Protein AF-A0A2G6HAQ6-F1 (afdb_monomer_lite)

Foldseek 3Di:
DAEEEEEACPPPNVVVCVVVVVVVYHYAYEYQDVVVQVVCVVVVHHYDYLLPDDCPRHPYYHYDDDFDQDPVGTRCVRVVVSVCSHCVHHVDPPPPPPPDPPVRVVPDPDPPPDDPDDDDD

Radius of gyration: 17.61 Å; chains: 1; bounding box: 29×41×44 Å

Secondary structure (DSSP, 8-state):
--EEEEE--STTHHHHHHHHHHTT-EEEEE-S-HHHHHHHHTTT-EEE-GGG---TT-SEEEE-----EETTEE--HHHHHHHHHHHHHH-----------HHHHTTS-------------

Structure (mmCIF, N/CA/C/O backbone):
data_AF-A0A2G6HAQ6-F1
#
_entry.id   AF-A0A2G6HAQ6-F1
#
loop_
_atom_site.group_PDB
_atom_site.id
_atom_site.type_symbol
_atom_site.label_atom_id
_atom_site.label_alt_id
_atom_site.label_comp_id
_atom_site.label_asym_id
_atom_site.label_entity_id
_atom_site.label_seq_id
_atom_site.pdbx_PDB_ins_code
_atom_site.Cartn_x
_atom_site.Cartn_y
_atom_site.Cartn_z
_atom_site.occupancy
_atom_site.B_iso_or_equiv
_atom_site.auth_seq_id
_atom_site.auth_comp_id
_atom_site.auth_asym_id
_atom_site.auth_atom_id
_atom_site.pdbx_PDB_model_num
ATOM 1 N N . MET A 1 1 ? -18.589 -1.700 10.356 1.00 79.00 1 MET A N 1
ATOM 2 C CA . MET A 1 1 ? -17.876 -0.894 9.347 1.00 79.00 1 MET A CA 1
ATOM 3 C C . MET A 1 1 ? -16.709 -1.745 8.910 1.00 79.00 1 MET A C 1
ATOM 5 O O . MET A 1 1 ? -15.960 -2.151 9.787 1.00 79.00 1 MET A O 1
ATOM 9 N N . ALA A 1 2 ? -16.655 -2.124 7.633 1.00 91.88 2 ALA A N 1
ATOM 10 C CA . ALA A 1 2 ? -15.665 -3.089 7.167 1.00 91.88 2 ALA A CA 1
ATOM 11 C C . ALA A 1 2 ? -14.272 -2.453 7.101 1.00 91.88 2 ALA A C 1
ATOM 13 O O . ALA A 1 2 ? -14.150 -1.295 6.685 1.00 91.88 2 ALA A O 1
ATOM 14 N N . ARG A 1 3 ? -13.255 -3.215 7.518 1.00 94.88 3 ARG A N 1
ATOM 15 C CA . ARG A 1 3 ? -11.841 -2.823 7.473 1.00 94.88 3 ARG A CA 1
ATOM 16 C C . ARG A 1 3 ? -11.171 -3.363 6.220 1.00 94.88 3 ARG A C 1
ATOM 18 O O . ARG A 1 3 ? -11.195 -4.567 5.966 1.00 94.88 3 ARG A O 1
ATOM 25 N N . ILE A 1 4 ? -10.576 -2.463 5.451 1.00 95.88 4 ILE A N 1
ATOM 26 C CA . ILE A 1 4 ? -9.908 -2.743 4.187 1.00 95.88 4 ILE A CA 1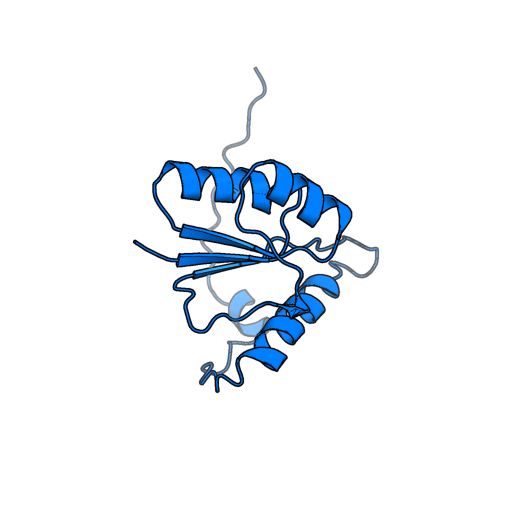
ATOM 27 C C . ILE A 1 4 ? -8.437 -2.373 4.329 1.00 95.88 4 ILE A C 1
ATOM 29 O O . ILE A 1 4 ? -8.098 -1.236 4.657 1.00 95.88 4 ILE A O 1
ATOM 33 N N . HIS A 1 5 ? -7.555 -3.327 4.058 1.00 95.38 5 HIS A N 1
ATOM 34 C CA . HIS A 1 5 ? -6.121 -3.072 3.982 1.00 95.38 5 HIS A CA 1
ATOM 35 C C . HIS A 1 5 ? -5.680 -2.997 2.525 1.00 95.38 5 HIS A C 1
ATOM 37 O O . HIS A 1 5 ? -6.009 -3.873 1.726 1.00 95.38 5 HIS A O 1
ATOM 43 N N . THR A 1 6 ? -4.894 -1.981 2.186 1.00 95.50 6 THR A N 1
ATOM 44 C CA . THR A 1 6 ? -4.347 -1.811 0.838 1.00 95.50 6 THR A CA 1
ATOM 45 C C . THR A 1 6 ? -2.841 -1.886 0.861 1.00 95.50 6 THR A C 1
ATOM 47 O O . THR A 1 6 ? -2.182 -1.088 1.519 1.00 95.50 6 THR A O 1
ATOM 50 N N . ILE A 1 7 ? -2.285 -2.788 0.062 1.00 95.19 7 ILE A N 1
ATOM 51 C CA . ILE A 1 7 ? -0.849 -2.944 -0.135 1.00 95.19 7 ILE A CA 1
ATOM 52 C C . ILE A 1 7 ? -0.473 -2.343 -1.489 1.00 95.19 7 ILE A C 1
ATOM 54 O O . ILE A 1 7 ? -0.871 -2.847 -2.539 1.00 95.19 7 ILE A O 1
ATOM 58 N N . GLY A 1 8 ? 0.319 -1.275 -1.461 1.00 94.81 8 GLY A N 1
ATOM 59 C CA . GLY A 1 8 ? 0.685 -0.461 -2.615 1.00 94.81 8 GLY A CA 1
ATOM 60 C C . GLY A 1 8 ? -0.253 0.733 -2.776 1.00 94.81 8 GLY A C 1
ATOM 61 O O . GLY A 1 8 ? -1.293 0.639 -3.423 1.00 94.81 8 GLY A O 1
ATOM 62 N N . ALA A 1 9 ? 0.147 1.887 -2.248 1.00 93.81 9 ALA A N 1
ATOM 63 C CA . ALA A 1 9 ? -0.613 3.136 -2.246 1.00 93.81 9 ALA A CA 1
ATOM 64 C C . ALA A 1 9 ? -0.216 4.072 -3.407 1.00 93.81 9 ALA A C 1
ATOM 66 O O . ALA A 1 9 ? -0.269 5.300 -3.305 1.00 93.81 9 ALA A O 1
ATOM 67 N N . GLY A 1 10 ? 0.208 3.484 -4.527 1.00 91.94 10 GLY A N 1
ATOM 68 C CA . GLY A 1 10 ? 0.579 4.196 -5.745 1.00 91.94 10 GLY A CA 1
ATOM 69 C C . GLY A 1 10 ? -0.616 4.805 -6.488 1.00 91.94 10 GLY A C 1
ATOM 70 O O . GLY A 1 10 ? -1.684 5.055 -5.935 1.00 91.94 10 GLY A O 1
ATOM 71 N N . VAL A 1 11 ? -0.440 5.017 -7.793 1.00 92.56 11 VAL A N 1
ATOM 72 C CA . VAL A 1 11 ? -1.436 5.680 -8.658 1.00 92.56 11 VAL A CA 1
ATOM 73 C C . VAL A 1 11 ? -2.762 4.924 -8.791 1.00 92.56 11 VAL A C 1
ATOM 75 O O . VAL A 1 11 ? -3.753 5.523 -9.190 1.00 92.56 11 VAL A O 1
ATOM 78 N N . VAL A 1 12 ? -2.787 3.628 -8.464 1.00 92.81 12 VAL A N 1
ATOM 79 C CA . VAL A 1 12 ? -4.007 2.808 -8.462 1.00 92.81 12 VAL A CA 1
ATOM 80 C C . VAL A 1 12 ? -4.595 2.704 -7.057 1.00 92.81 12 VAL A C 1
ATOM 82 O O . VAL A 1 12 ? -5.756 3.062 -6.872 1.00 92.81 12 VAL A O 1
ATOM 85 N N . GLY A 1 13 ? -3.807 2.257 -6.072 1.00 91.12 13 GLY A N 1
ATOM 86 C CA . GLY A 1 13 ? -4.304 2.006 -4.714 1.00 91.12 13 GLY A CA 1
ATOM 87 C C . GLY A 1 13 ? -4.873 3.260 -4.057 1.00 91.12 13 GLY A C 1
ATOM 88 O O . GLY A 1 13 ? -6.050 3.307 -3.716 1.00 91.12 13 GLY A O 1
ATOM 89 N N . ALA A 1 14 ? -4.094 4.345 -3.989 1.00 91.06 14 ALA A N 1
ATOM 90 C CA . ALA A 1 14 ? -4.520 5.533 -3.250 1.00 91.06 14 ALA A CA 1
ATOM 91 C C . ALA A 1 14 ? -5.825 6.173 -3.774 1.00 91.06 14 ALA A C 1
ATOM 93 O O . ALA A 1 14 ? -6.694 6.471 -2.953 1.00 91.06 14 ALA A O 1
ATOM 94 N N . PRO A 1 15 ? -6.033 6.396 -5.089 1.00 93.44 15 PRO A N 1
ATOM 95 C CA . PRO A 1 15 ? -7.316 6.905 -5.576 1.00 93.44 15 PRO A CA 1
ATOM 96 C C . PRO A 1 15 ? -8.479 5.932 -5.366 1.00 93.44 15 PRO A C 1
ATOM 98 O O . PRO A 1 15 ? -9.569 6.375 -5.009 1.00 93.44 15 PRO A O 1
ATOM 101 N N . THR A 1 16 ? -8.244 4.630 -5.560 1.00 93.19 16 THR A N 1
ATOM 102 C CA . THR A 1 16 ? -9.276 3.596 -5.393 1.00 93.19 16 THR A CA 1
ATOM 103 C C . THR A 1 16 ? -9.796 3.591 -3.963 1.00 93.19 16 THR A C 1
ATOM 105 O O . THR A 1 16 ? -11.001 3.723 -3.743 1.00 93.19 16 THR A O 1
ATOM 108 N N . ASP A 1 17 ? -8.903 3.560 -2.976 1.00 92.06 17 ASP A N 1
ATOM 109 C CA . ASP A 1 17 ? -9.346 3.393 -1.593 1.00 92.06 17 ASP A CA 1
ATOM 110 C C . ASP A 1 17 ? -9.727 4.704 -0.914 1.00 92.06 17 ASP A C 1
ATOM 112 O O . ASP A 1 17 ? -10.481 4.702 0.056 1.00 92.06 17 ASP A O 1
ATOM 116 N N . LYS A 1 18 ? -9.329 5.852 -1.475 1.00 93.00 18 LYS A N 1
ATOM 117 C CA . LYS A 1 18 ? -10.006 7.120 -1.167 1.00 93.00 18 LYS A CA 1
ATOM 118 C C . LYS A 1 18 ? -11.496 7.054 -1.512 1.00 93.00 18 LYS A C 1
ATOM 120 O O . LYS A 1 18 ? -12.299 7.635 -0.788 1.00 93.00 18 LYS A O 1
ATOM 125 N N . GLY A 1 19 ? -11.874 6.315 -2.556 1.00 94.81 19 GLY A N 1
ATOM 126 C CA . GLY A 1 19 ? -13.273 5.994 -2.839 1.00 94.81 19 GLY A CA 1
ATOM 127 C C . GLY A 1 19 ? -13.915 5.179 -1.713 1.00 94.81 19 GLY A C 1
ATOM 128 O O . GLY A 1 19 ? -14.997 5.525 -1.246 1.00 94.81 19 GLY A O 1
ATOM 129 N N . PHE A 1 20 ? -13.231 4.153 -1.197 1.00 95.94 20 PHE A N 1
ATOM 130 C CA . PHE A 1 20 ? -13.724 3.393 -0.041 1.00 95.94 20 PHE A CA 1
ATOM 131 C C . PHE A 1 20 ? -13.889 4.271 1.211 1.00 95.94 20 PHE A C 1
ATOM 133 O O . PHE A 1 20 ? -14.936 4.221 1.858 1.00 95.94 20 PHE A O 1
ATOM 140 N N . LEU A 1 21 ? -12.930 5.150 1.507 1.00 95.81 21 LEU A N 1
ATOM 141 C CA . LEU A 1 21 ? -13.053 6.117 2.604 1.00 95.81 21 LEU A CA 1
ATOM 142 C C . LEU A 1 21 ? -14.296 7.010 2.453 1.00 95.81 21 LEU A C 1
ATOM 144 O O . LEU A 1 21 ? -15.030 7.218 3.417 1.00 95.81 21 LEU A O 1
ATOM 148 N N . GLN A 1 22 ? -14.584 7.495 1.240 1.00 96.00 22 GLN A N 1
ATOM 149 C CA . GLN A 1 22 ? -15.781 8.302 0.956 1.00 96.00 22 GLN A CA 1
ATOM 150 C C . GLN A 1 22 ? -17.094 7.537 1.176 1.00 96.00 22 GLN A C 1
ATOM 152 O O . GLN A 1 22 ? -18.118 8.149 1.478 1.00 96.00 22 GLN A O 1
ATOM 157 N N . HIS A 1 23 ? -17.068 6.209 1.059 1.00 95.88 23 HIS A N 1
ATOM 158 C CA . HIS A 1 23 ? -18.207 5.332 1.325 1.00 95.88 23 HIS A CA 1
ATOM 159 C C . HIS A 1 23 ? -18.273 4.827 2.777 1.00 95.88 23 HIS A C 1
ATOM 161 O O . HIS A 1 23 ? -19.129 4.003 3.098 1.00 95.88 23 HIS A O 1
ATOM 167 N N . GLY A 1 24 ? -17.419 5.344 3.667 1.00 95.81 24 GLY A N 1
ATOM 168 C CA . GLY A 1 24 ? -17.450 5.034 5.095 1.00 95.81 24 GLY A CA 1
ATOM 169 C C . GLY A 1 24 ? -16.802 3.701 5.461 1.00 95.81 24 GLY A C 1
ATOM 170 O O . GLY A 1 24 ? -17.127 3.150 6.507 1.00 95.81 24 GLY A O 1
ATOM 171 N N . TYR A 1 25 ? -15.917 3.166 4.618 1.00 96.94 25 TYR A N 1
ATOM 172 C CA . TYR A 1 25 ? -15.053 2.045 4.989 1.00 96.94 25 TYR A CA 1
ATOM 173 C C . TYR A 1 25 ? -13.854 2.529 5.808 1.00 96.94 25 TYR A C 1
ATOM 175 O O . TYR A 1 25 ? -13.409 3.667 5.653 1.00 96.94 25 TYR A O 1
ATOM 183 N N . ASP A 1 26 ? -13.328 1.661 6.672 1.00 96.25 26 ASP A N 1
ATOM 184 C CA . ASP A 1 26 ? -12.073 1.916 7.380 1.00 96.25 26 ASP A CA 1
ATOM 185 C C . ASP A 1 26 ? -10.923 1.397 6.517 1.00 96.25 26 ASP A C 1
ATOM 187 O O . ASP A 1 26 ? -10.851 0.197 6.252 1.00 96.25 26 ASP A O 1
ATOM 191 N N . VAL A 1 27 ? -10.073 2.293 6.019 1.00 96.44 27 VAL A N 1
ATOM 192 C CA . VAL A 1 27 ? -9.003 1.950 5.076 1.00 96.44 27 VAL A CA 1
ATOM 193 C C . VAL A 1 27 ? -7.651 2.234 5.701 1.00 96.44 27 VAL A C 1
ATOM 195 O O . VAL A 1 27 ? -7.373 3.368 6.102 1.00 96.44 27 VAL A O 1
ATOM 198 N N . ARG A 1 28 ? -6.779 1.225 5.683 1.00 96.12 28 ARG A N 1
ATOM 199 C CA . ARG A 1 28 ? -5.368 1.356 6.047 1.00 96.12 28 ARG A CA 1
ATOM 200 C C . ARG A 1 28 ? -4.474 1.046 4.857 1.00 96.12 28 ARG A C 1
ATOM 202 O O . ARG A 1 28 ? -4.575 -0.018 4.250 1.00 96.12 28 ARG A O 1
ATOM 209 N N . PHE A 1 29 ? -3.593 1.979 4.533 1.00 96.12 29 PHE A N 1
ATOM 210 C CA . PHE A 1 29 ? -2.643 1.862 3.436 1.00 96.12 29 PHE A CA 1
ATOM 211 C C . PHE A 1 29 ? -1.303 1.312 3.929 1.00 96.12 29 PHE A C 1
ATOM 213 O O . PHE A 1 29 ? -0.842 1.639 5.019 1.00 96.12 29 PHE A O 1
ATOM 220 N N . PHE A 1 30 ? -0.630 0.545 3.083 1.00 94.75 30 PHE A N 1
ATOM 221 C CA . PHE A 1 30 ? 0.729 0.079 3.304 1.00 94.75 30 PHE A CA 1
ATOM 222 C C . PHE A 1 30 ? 1.548 0.304 2.040 1.00 94.75 30 PHE A C 1
ATOM 224 O O . PHE A 1 30 ? 1.158 -0.144 0.961 1.00 94.75 30 PHE A O 1
ATOM 231 N N . ASP A 1 31 ? 2.687 0.982 2.150 1.00 94.50 31 ASP A N 1
ATOM 232 C CA . ASP A 1 31 ? 3.575 1.214 1.008 1.00 94.50 31 ASP A CA 1
ATOM 233 C C . ASP A 1 31 ? 5.044 1.122 1.418 1.00 94.50 31 ASP A C 1
ATOM 235 O O . ASP A 1 31 ? 5.414 1.534 2.513 1.00 94.50 31 ASP A O 1
ATOM 239 N N . ALA A 1 32 ? 5.880 0.550 0.550 1.00 92.75 32 ALA A N 1
ATOM 240 C CA . ALA A 1 32 ? 7.311 0.394 0.805 1.00 92.75 32 ALA A CA 1
ATOM 241 C C . ALA A 1 32 ? 8.093 1.709 0.644 1.00 92.75 32 ALA A C 1
ATOM 243 O O . ALA A 1 32 ? 9.215 1.807 1.136 1.00 92.75 32 ALA A O 1
ATOM 244 N N . ASP A 1 33 ? 7.516 2.692 -0.050 1.00 91.94 33 ASP A N 1
ATOM 245 C CA . ASP A 1 33 ? 8.094 4.010 -0.288 1.00 91.94 33 ASP A CA 1
ATOM 246 C C . ASP A 1 33 ? 7.825 4.946 0.914 1.00 91.94 33 ASP A C 1
ATOM 248 O O . ASP A 1 33 ? 6.684 5.386 1.107 1.00 91.94 33 ASP A O 1
ATOM 252 N N . PRO A 1 34 ? 8.843 5.270 1.739 1.00 91.38 34 PRO A N 1
ATOM 253 C CA . PRO A 1 34 ? 8.654 6.072 2.947 1.00 91.38 34 PRO A CA 1
ATOM 254 C C . PRO A 1 34 ? 8.192 7.502 2.648 1.00 91.38 34 PRO A C 1
ATOM 256 O O . 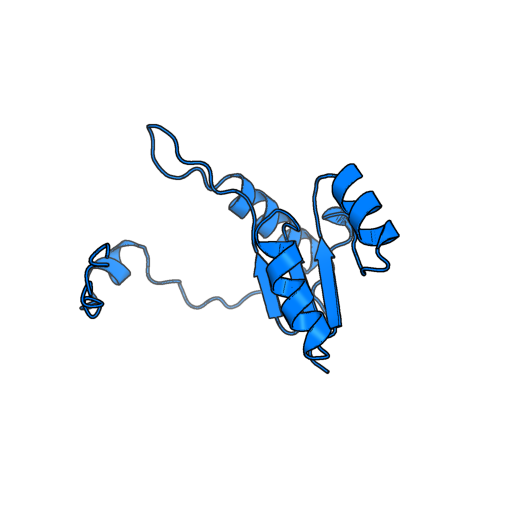PRO A 1 34 ? 7.432 8.068 3.436 1.00 91.38 34 PRO A O 1
ATOM 259 N N . ASP A 1 35 ? 8.576 8.069 1.501 1.00 94.69 35 ASP A N 1
ATOM 260 C CA . ASP A 1 35 ? 8.150 9.413 1.103 1.00 94.69 35 ASP A CA 1
ATOM 261 C C . ASP A 1 35 ? 6.649 9.418 0.792 1.00 94.69 35 ASP A C 1
ATOM 263 O O . ASP A 1 35 ? 5.914 10.344 1.154 1.00 94.69 35 ASP A O 1
ATOM 267 N N . ARG A 1 36 ? 6.158 8.337 0.175 1.00 93.69 36 ARG A N 1
ATOM 268 C CA . ARG A 1 36 ? 4.728 8.145 -0.077 1.00 93.69 36 ARG A CA 1
ATOM 269 C C . ARG A 1 36 ? 3.945 7.949 1.213 1.00 93.69 36 ARG A C 1
ATOM 271 O O . ARG A 1 36 ? 2.888 8.563 1.361 1.00 93.69 36 ARG A O 1
ATOM 278 N N . VAL A 1 37 ? 4.461 7.146 2.145 1.00 94.75 37 VAL A N 1
ATOM 279 C CA . VAL A 1 37 ? 3.868 6.970 3.482 1.00 94.75 37 VAL A CA 1
ATOM 280 C C . VAL A 1 37 ? 3.749 8.321 4.183 1.00 94.75 37 VAL A C 1
ATOM 282 O O . VAL A 1 37 ? 2.658 8.694 4.611 1.00 94.75 37 VAL A O 1
ATOM 285 N N . GLN A 1 38 ? 4.825 9.108 4.221 1.00 96.50 38 GLN A N 1
ATOM 286 C CA . GLN A 1 38 ? 4.805 10.439 4.825 1.00 96.50 38 GLN A CA 1
ATOM 287 C C . GLN A 1 38 ? 3.793 11.367 4.137 1.00 96.50 38 GLN A C 1
ATOM 289 O O . GLN A 1 38 ? 3.026 12.060 4.808 1.00 96.50 38 GLN A O 1
ATOM 294 N N . GLY A 1 39 ? 3.755 11.368 2.803 1.00 96.50 39 GLY A N 1
ATOM 295 C CA . GLY A 1 39 ? 2.829 12.194 2.031 1.00 96.50 39 GLY A CA 1
ATOM 296 C C . GLY A 1 39 ? 1.357 11.833 2.252 1.00 96.50 39 GLY A C 1
ATOM 297 O O . GLY A 1 39 ? 0.506 12.723 2.285 1.00 96.50 39 GLY A O 1
ATOM 298 N N . LEU A 1 40 ? 1.039 10.548 2.415 1.00 95.25 40 LEU A N 1
ATOM 299 C CA . LEU A 1 40 ? -0.315 10.073 2.715 1.00 95.25 40 LEU A CA 1
ATOM 300 C C . LEU A 1 40 ? -0.695 10.345 4.179 1.00 95.25 40 LEU A C 1
ATOM 302 O O . LEU A 1 40 ? -1.804 10.813 4.437 1.00 95.25 40 LEU A O 1
ATOM 306 N N . ALA A 1 41 ? 0.233 10.161 5.120 1.00 96.69 41 ALA A N 1
ATOM 307 C CA . ALA A 1 41 ? 0.019 10.482 6.531 1.00 96.69 41 ALA A CA 1
ATOM 308 C C . ALA A 1 41 ? -0.247 11.984 6.729 1.00 96.69 41 ALA A C 1
ATOM 310 O O . ALA A 1 41 ? -1.153 12.367 7.466 1.00 96.69 41 ALA A O 1
ATOM 311 N N . ALA A 1 42 ? 0.469 12.848 6.001 1.00 97.31 42 ALA A N 1
ATOM 312 C CA . ALA A 1 42 ? 0.245 14.296 6.008 1.00 97.31 42 ALA A CA 1
ATOM 313 C C . ALA A 1 42 ? -1.142 14.707 5.472 1.00 97.31 42 ALA A C 1
ATOM 315 O O . ALA A 1 42 ? -1.621 15.798 5.774 1.00 97.31 42 ALA A O 1
ATOM 316 N N . GLN A 1 43 ? -1.805 13.837 4.703 1.00 94.75 43 GLN A N 1
ATOM 317 C CA . GLN A 1 43 ? -3.193 14.017 4.258 1.00 94.75 43 GLN A CA 1
ATOM 318 C C . GLN A 1 43 ? -4.220 13.510 5.287 1.00 94.75 43 GLN A C 1
ATOM 320 O O . GLN A 1 43 ? -5.417 13.549 5.011 1.00 94.75 43 GLN A O 1
ATOM 325 N N . GLY A 1 44 ? -3.778 13.026 6.454 1.00 96.06 44 GLY A N 1
ATOM 326 C CA . GLY A 1 44 ? -4.639 12.457 7.493 1.00 96.06 44 GLY A CA 1
ATOM 327 C C . GLY A 1 44 ? -5.096 11.025 7.208 1.00 96.06 44 GLY A C 1
ATOM 328 O O . GLY A 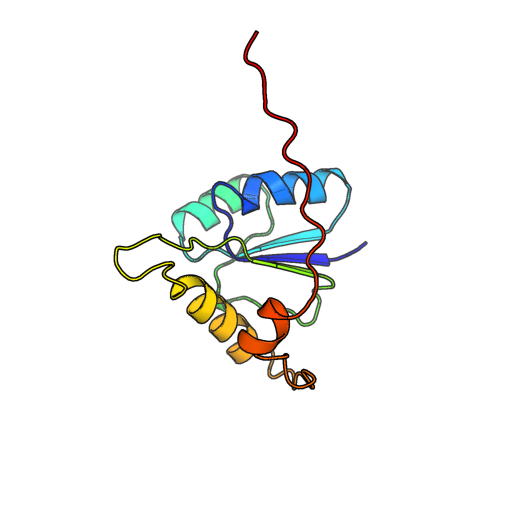1 44 ? -6.071 10.573 7.803 1.00 96.06 44 GLY A O 1
ATOM 329 N N . LEU A 1 45 ? -4.432 10.317 6.288 1.00 95.75 45 LEU A N 1
ATOM 330 C CA . LEU A 1 45 ? -4.753 8.927 5.968 1.00 95.75 45 LEU A CA 1
ATOM 331 C C . LEU A 1 45 ? -4.030 7.971 6.921 1.00 95.75 45 LEU A C 1
ATOM 333 O O . LEU A 1 45 ? -2.889 8.218 7.311 1.00 95.75 45 LEU A O 1
ATOM 337 N N . SER A 1 46 ? -4.685 6.857 7.252 1.00 95.25 46 SER A N 1
ATOM 338 C CA . SER A 1 46 ? -4.080 5.755 8.004 1.00 95.25 46 SER A CA 1
ATOM 339 C C . SER A 1 46 ? -3.130 4.989 7.085 1.00 95.25 46 SER A C 1
ATOM 341 O O . SER A 1 46 ? -3.578 4.305 6.167 1.00 95.25 46 SER A O 1
ATOM 343 N N . VAL A 1 47 ? -1.823 5.155 7.268 1.00 96.00 47 VAL A N 1
ATOM 344 C CA . VAL A 1 47 ? -0.803 4.572 6.391 1.00 96.00 47 VAL A CA 1
ATOM 345 C C . VAL A 1 47 ? 0.428 4.152 7.183 1.00 96.00 47 VAL A C 1
ATOM 347 O O . VAL A 1 47 ? 0.865 4.874 8.075 1.00 96.00 47 VAL A O 1
ATOM 350 N N . ASP A 1 48 ? 1.007 3.011 6.822 1.00 93.69 48 ASP A N 1
ATOM 351 C CA . ASP A 1 48 ? 2.188 2.450 7.474 1.00 93.69 48 ASP A CA 1
ATOM 352 C C . ASP A 1 48 ? 3.155 1.801 6.473 1.00 93.69 48 ASP A C 1
ATOM 354 O O . ASP A 1 48 ? 2.865 1.635 5.286 1.00 93.69 48 ASP A O 1
ATOM 358 N N . LEU A 1 49 ? 4.332 1.411 6.961 1.00 91.19 49 LEU A N 1
ATOM 359 C CA . LEU A 1 49 ? 5.297 0.626 6.196 1.00 91.19 49 LEU A CA 1
ATOM 360 C C . LEU A 1 49 ? 4.915 -0.868 6.189 1.00 91.19 49 LEU A C 1
ATOM 362 O O . LEU A 1 49 ? 4.256 -1.348 7.115 1.00 91.19 49 LEU A O 1
ATOM 366 N N . PRO A 1 50 ? 5.395 -1.670 5.216 1.00 87.00 50 PRO A N 1
ATOM 367 C CA . PRO A 1 50 ? 4.973 -3.064 5.064 1.00 87.00 50 PRO A CA 1
ATOM 368 C C . PRO A 1 50 ? 5.312 -3.952 6.268 1.00 87.00 50 PRO A C 1
ATOM 370 O O . PRO A 1 50 ? 4.612 -4.915 6.553 1.00 87.00 50 PRO A O 1
ATOM 373 N N . HIS A 1 51 ? 6.366 -3.624 7.022 1.00 83.12 51 HIS A N 1
ATOM 374 C CA . HIS A 1 51 ? 6.752 -4.384 8.216 1.00 83.12 51 HIS A CA 1
ATOM 375 C C . HIS A 1 51 ? 5.794 -4.196 9.406 1.00 83.12 51 HIS A C 1
ATOM 377 O O . HIS A 1 51 ? 5.932 -4.894 10.411 1.00 83.12 51 HIS A O 1
ATOM 383 N N . GLN A 1 52 ? 4.853 -3.255 9.298 1.00 85.44 52 GLN A N 1
ATOM 384 C CA . GLN A 1 52 ? 3.816 -2.967 10.286 1.00 85.44 52 GLN A CA 1
ATOM 385 C C . GLN A 1 52 ? 2.462 -3.585 9.898 1.00 85.44 52 GLN A C 1
ATOM 387 O O . GLN A 1 52 ? 1.476 -3.359 10.597 1.00 85.44 52 GLN A O 1
ATOM 392 N N . ILE A 1 53 ? 2.399 -4.347 8.796 1.00 85.00 53 ILE A N 1
ATOM 393 C CA . ILE A 1 53 ? 1.190 -5.067 8.393 1.00 85.00 53 ILE A CA 1
ATOM 394 C C . ILE A 1 53 ? 0.821 -6.083 9.478 1.00 85.00 53 ILE A C 1
ATOM 396 O O . ILE A 1 53 ? 1.624 -6.937 9.856 1.00 85.00 53 ILE A O 1
ATOM 400 N N . ALA A 1 54 ? -0.425 -5.996 9.929 1.00 83.88 54 ALA A N 1
ATOM 401 C CA . ALA A 1 54 ? -1.148 -7.042 10.635 1.00 83.88 54 ALA A CA 1
ATOM 402 C C . ALA A 1 54 ? -2.507 -7.158 9.940 1.00 83.88 54 ALA A C 1
ATOM 404 O O . ALA A 1 54 ? -3.166 -6.132 9.789 1.00 83.88 54 ALA A O 1
ATOM 405 N N . LEU A 1 55 ? -2.911 -8.340 9.460 1.00 83.62 55 LEU A N 1
ATOM 406 C CA . LEU A 1 55 ? -4.213 -8.498 8.788 1.00 83.62 55 LEU A CA 1
ATOM 407 C C . LEU A 1 55 ? -5.271 -9.137 9.681 1.00 83.62 55 LEU A C 1
ATOM 409 O O . LEU A 1 55 ? -6.385 -9.370 9.219 1.00 83.62 55 LEU A O 1
ATOM 413 N N . SER A 1 56 ? -4.950 -9.405 10.947 1.00 84.50 56 SER A N 1
ATOM 414 C CA . SER A 1 56 ? -5.867 -10.026 11.909 1.00 84.50 56 SER A CA 1
ATOM 415 C C . SER A 1 56 ? -7.202 -9.293 12.061 1.00 84.50 56 SER A C 1
ATOM 417 O O . SER A 1 56 ? -8.178 -9.885 12.521 1.00 84.50 56 SER A O 1
ATOM 419 N N . ASP A 1 57 ? -7.261 -8.023 11.667 1.00 86.62 57 ASP A N 1
ATOM 420 C CA . ASP A 1 57 ? -8.445 -7.186 11.729 1.00 86.62 57 ASP A CA 1
ATOM 421 C C . ASP A 1 57 ? -8.981 -6.721 10.362 1.00 86.62 57 ASP A C 1
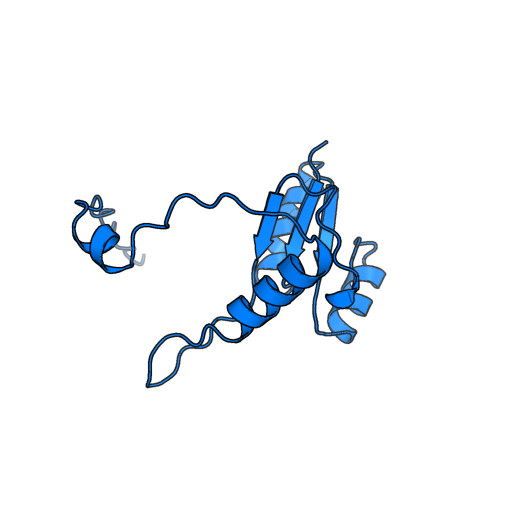ATOM 423 O O . ASP A 1 57 ? -9.982 -5.999 10.319 1.00 86.62 57 ASP A O 1
ATOM 427 N N . ALA A 1 58 ? -8.360 -7.160 9.263 1.00 91.75 58 ALA A N 1
ATOM 428 C CA . ALA A 1 58 ? -8.796 -6.869 7.904 1.00 91.75 58 ALA A CA 1
ATOM 429 C C . ALA A 1 58 ? -9.938 -7.801 7.476 1.00 91.75 58 ALA A C 1
ATOM 431 O O . ALA A 1 58 ? -9.839 -9.022 7.577 1.00 91.75 58 ALA A O 1
ATOM 432 N N . GLU A 1 59 ? -11.008 -7.234 6.923 1.00 94.06 59 GLU A N 1
ATOM 433 C CA . GLU A 1 59 ? -12.094 -7.997 6.289 1.00 94.06 59 GLU A CA 1
ATOM 434 C C . GLU A 1 59 ? -11.846 -8.194 4.786 1.00 94.06 59 GLU A C 1
ATOM 436 O O . GLU A 1 59 ? -12.335 -9.151 4.187 1.00 94.06 59 GLU A O 1
ATOM 441 N N . ALA A 1 60 ? -11.067 -7.298 4.173 1.00 93.81 60 ALA A N 1
ATOM 442 C CA . ALA A 1 60 ? -10.602 -7.416 2.799 1.00 93.81 60 ALA A CA 1
ATOM 443 C C . ALA A 1 60 ? -9.190 -6.841 2.649 1.00 93.81 60 ALA A C 1
ATOM 445 O O . ALA A 1 60 ? -8.824 -5.871 3.317 1.00 93.81 60 ALA A O 1
ATOM 446 N N . VAL A 1 61 ? -8.417 -7.418 1.726 1.00 93.56 61 VAL A N 1
ATOM 447 C CA . VAL A 1 61 ? -7.084 -6.928 1.365 1.00 93.56 61 VAL A CA 1
ATOM 448 C C . VAL A 1 61 ? -7.016 -6.694 -0.136 1.00 93.56 61 VAL A C 1
ATOM 450 O O . VAL A 1 61 ? -7.256 -7.611 -0.922 1.00 93.56 61 VAL A O 1
ATOM 453 N N . PHE A 1 62 ? -6.658 -5.477 -0.533 1.00 95.25 62 PHE A N 1
ATOM 454 C CA . PHE A 1 62 ? -6.346 -5.133 -1.914 1.00 95.25 62 PHE A CA 1
ATOM 455 C C . PHE A 1 62 ? -4.834 -5.028 -2.083 1.00 95.25 62 PHE A C 1
ATOM 457 O O . PHE A 1 62 ? -4.146 -4.396 -1.287 1.00 95.25 62 PHE A O 1
ATOM 464 N N . MET A 1 63 ? -4.306 -5.646 -3.138 1.00 94.50 63 MET A N 1
ATOM 465 C CA . MET A 1 63 ? -2.894 -5.551 -3.496 1.00 94.50 63 MET A CA 1
ATOM 466 C C . MET A 1 63 ? -2.767 -4.868 -4.855 1.00 94.50 63 MET A C 1
ATOM 468 O O . MET A 1 63 ? -3.140 -5.423 -5.886 1.00 94.50 63 MET A O 1
ATOM 472 N N . SER A 1 64 ? -2.212 -3.664 -4.845 1.00 95.44 64 SER A N 1
ATOM 473 C CA . SER A 1 64 ? -1.991 -2.806 -6.009 1.00 95.44 64 SER A CA 1
ATOM 474 C C . SER A 1 64 ? -0.509 -2.459 -6.144 1.00 95.44 64 SER A C 1
ATOM 476 O O . SER A 1 64 ? -0.112 -1.293 -6.143 1.00 95.44 64 SER A O 1
ATOM 478 N N . VAL A 1 65 ? 0.320 -3.498 -6.265 1.00 94.69 65 VAL A N 1
ATOM 479 C CA . VAL A 1 65 ? 1.766 -3.382 -6.501 1.00 94.69 65 VAL A CA 1
ATOM 480 C C . VAL A 1 65 ? 2.099 -3.464 -7.990 1.00 94.69 65 VAL A C 1
ATOM 482 O O . VAL A 1 65 ? 1.360 -4.041 -8.788 1.00 94.69 65 VAL A O 1
ATOM 485 N N . THR A 1 66 ? 3.233 -2.887 -8.380 1.00 93.25 66 THR A N 1
ATOM 486 C CA . THR A 1 66 ? 3.666 -2.870 -9.780 1.00 93.25 66 THR A CA 1
ATOM 487 C C . THR A 1 66 ? 4.020 -4.274 -10.266 1.00 93.25 66 THR A C 1
ATOM 489 O O . THR A 1 66 ? 4.916 -4.902 -9.707 1.00 93.25 66 THR A O 1
ATOM 492 N N . ALA A 1 67 ? 3.401 -4.718 -11.358 1.00 92.69 67 ALA A N 1
ATOM 493 C CA . ALA A 1 67 ? 3.810 -5.901 -12.110 1.00 92.69 67 ALA A CA 1
ATOM 494 C C . ALA A 1 67 ? 4.413 -5.452 -13.450 1.00 92.69 67 ALA A C 1
ATOM 496 O O . ALA A 1 67 ? 3.693 -5.139 -14.401 1.00 92.69 67 ALA A O 1
ATOM 497 N N . LEU A 1 68 ? 5.741 -5.316 -13.496 1.00 90.31 68 LEU A N 1
ATOM 498 C CA . LEU A 1 68 ? 6.432 -4.772 -14.666 1.00 90.31 68 LEU A CA 1
ATOM 499 C C . LEU A 1 68 ? 6.370 -5.760 -15.832 1.00 90.31 68 LEU A C 1
ATOM 501 O O . LEU A 1 68 ? 6.519 -6.964 -15.656 1.00 90.31 68 LEU A O 1
ATOM 505 N N . THR A 1 69 ? 6.182 -5.257 -17.049 1.00 95.44 69 THR A N 1
ATOM 506 C CA . THR A 1 69 ? 6.320 -6.089 -18.251 1.00 95.44 69 THR A CA 1
ATOM 507 C C . THR A 1 69 ? 7.774 -6.089 -18.702 1.00 95.44 69 THR A C 1
ATOM 509 O O . THR A 1 69 ? 8.403 -5.037 -18.787 1.00 95.44 69 THR A O 1
ATOM 512 N N . SER A 1 70 ? 8.300 -7.268 -19.018 1.00 91.12 70 SER A N 1
ATOM 513 C CA . SER A 1 70 ? 9.648 -7.468 -19.548 1.00 91.12 70 SER A CA 1
ATOM 514 C C . SER A 1 70 ? 9.623 -8.394 -20.769 1.00 91.12 70 SER A C 1
ATOM 516 O O . SER A 1 70 ? 8.586 -8.963 -21.115 1.00 91.12 70 SER A O 1
ATOM 518 N N . ALA A 1 71 ? 10.778 -8.583 -21.414 1.00 93.62 71 ALA A N 1
ATOM 519 C CA . ALA A 1 71 ? 10.908 -9.491 -22.556 1.00 93.62 71 ALA A CA 1
ATOM 520 C C . ALA A 1 71 ? 10.567 -10.958 -22.219 1.00 93.62 71 ALA A C 1
ATOM 522 O O . ALA A 1 71 ? 10.197 -11.717 -23.110 1.00 93.6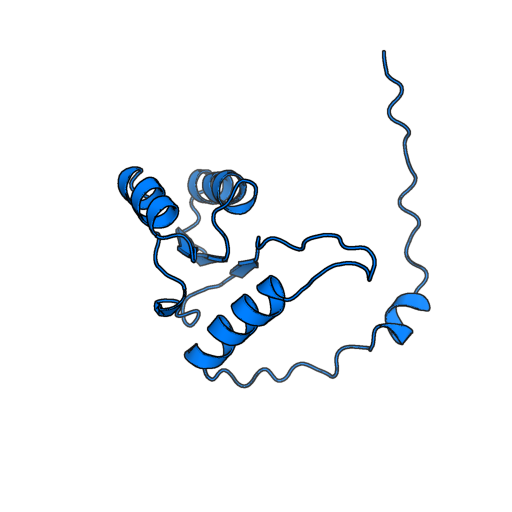2 71 ALA A O 1
ATOM 523 N N . SER A 1 72 ? 10.668 -11.360 -20.949 1.00 92.69 72 SER A N 1
ATOM 524 C CA . SER A 1 72 ? 10.338 -12.708 -20.470 1.00 92.69 72 SER A CA 1
ATOM 525 C C . SER A 1 72 ? 8.903 -12.838 -19.938 1.00 92.69 72 SER A C 1
ATOM 527 O O . SER A 1 72 ? 8.528 -13.906 -19.456 1.00 92.69 72 SER A O 1
ATOM 529 N N . GLY A 1 73 ? 8.090 -11.780 -20.042 1.00 95.19 73 GLY A N 1
ATOM 530 C CA . GLY A 1 73 ? 6.710 -11.737 -19.561 1.00 95.19 73 GLY A CA 1
ATOM 531 C C . GLY A 1 73 ? 6.509 -10.761 -18.401 1.00 95.19 73 GLY A C 1
ATOM 532 O O . GLY A 1 73 ? 7.247 -9.786 -18.248 1.00 95.19 73 GLY A O 1
ATOM 533 N N . ILE A 1 74 ? 5.471 -11.010 -17.601 1.00 96.19 74 ILE A N 1
ATOM 534 C CA . ILE A 1 74 ? 5.115 -10.177 -16.447 1.00 96.19 74 ILE A CA 1
ATOM 535 C C . ILE A 1 74 ? 6.017 -10.547 -15.266 1.00 96.19 74 ILE A C 1
ATOM 537 O O . ILE A 1 74 ? 5.975 -11.677 -14.775 1.00 96.19 74 ILE A O 1
ATOM 541 N N . ASP A 1 75 ? 6.798 -9.581 -14.794 1.00 93.69 75 ASP A N 1
ATOM 542 C CA . ASP A 1 75 ? 7.524 -9.674 -13.539 1.00 93.69 75 ASP A CA 1
ATOM 543 C C . ASP A 1 75 ? 6.545 -9.554 -12.364 1.00 93.69 75 ASP A C 1
ATOM 545 O O . ASP A 1 75 ? 5.845 -8.554 -12.196 1.00 93.69 75 ASP A O 1
ATOM 549 N N . ARG A 1 76 ? 6.498 -10.612 -11.554 1.00 95.31 76 ARG A N 1
ATOM 550 C CA . ARG A 1 76 ? 5.639 -10.736 -10.371 1.00 95.31 76 ARG A CA 1
ATOM 551 C C . ARG A 1 76 ? 6.428 -10.611 -9.069 1.00 95.31 76 ARG A C 1
ATOM 553 O O . ARG A 1 76 ? 5.872 -10.878 -8.008 1.00 95.31 76 ARG A O 1
ATOM 560 N N . SER A 1 77 ? 7.701 -10.222 -9.130 1.00 92.25 77 SER A N 1
ATOM 561 C CA . SER A 1 77 ? 8.589 -10.089 -7.970 1.00 92.25 77 SER A CA 1
ATOM 562 C C . SER A 1 77 ? 7.952 -9.275 -6.839 1.00 92.25 77 SER A C 1
ATOM 564 O O . SER A 1 77 ? 7.909 -9.742 -5.704 1.00 92.25 77 SER A O 1
ATOM 566 N N . HIS A 1 78 ? 7.349 -8.124 -7.141 1.00 91.12 78 HIS A N 1
ATOM 567 C CA . HIS A 1 78 ? 6.669 -7.304 -6.134 1.00 91.12 78 HIS A CA 1
ATOM 568 C C . HIS A 1 78 ? 5.421 -7.965 -5.539 1.00 91.12 78 HIS A C 1
ATOM 570 O O . HIS A 1 78 ? 5.163 -7.799 -4.351 1.00 91.12 78 HIS A O 1
ATOM 576 N N . VAL A 1 79 ? 4.661 -8.729 -6.332 1.00 92.81 79 VAL A N 1
ATOM 577 C CA . VAL A 1 79 ? 3.504 -9.494 -5.831 1.00 92.81 79 VAL A CA 1
ATOM 578 C C . VAL A 1 79 ? 3.977 -10.562 -4.850 1.00 92.81 79 VAL A C 1
ATOM 580 O O . VAL A 1 79 ? 3.381 -10.721 -3.787 1.00 92.81 79 VAL A O 1
ATOM 583 N N . HIS A 1 80 ? 5.069 -11.259 -5.173 1.00 92.62 80 HIS A N 1
ATOM 584 C CA . HIS A 1 80 ? 5.663 -12.256 -4.284 1.00 92.62 80 HIS A CA 1
ATOM 585 C C . HIS A 1 80 ? 6.174 -11.623 -2.989 1.00 92.62 80 HIS A C 1
ATOM 587 O O . HIS A 1 80 ? 5.757 -12.046 -1.920 1.00 92.62 80 HIS A O 1
ATOM 593 N N . VAL A 1 81 ? 6.956 -10.542 -3.069 1.00 88.25 81 VAL A N 1
ATOM 594 C CA . VAL A 1 81 ? 7.455 -9.823 -1.882 1.00 88.25 81 VAL A CA 1
ATOM 595 C C . VAL A 1 81 ? 6.309 -9.322 -0.997 1.00 88.25 81 VAL A C 1
ATOM 597 O O . VAL A 1 81 ? 6.362 -9.470 0.222 1.00 88.25 81 VAL A O 1
ATOM 600 N N . ALA A 1 82 ? 5.256 -8.756 -1.590 1.00 89.38 82 ALA A N 1
ATOM 601 C CA . ALA A 1 82 ? 4.085 -8.300 -0.847 1.00 89.38 82 ALA A CA 1
ATOM 602 C C . ALA A 1 82 ? 3.326 -9.464 -0.187 1.00 89.38 82 ALA A C 1
ATOM 604 O O . ALA A 1 82 ? 2.914 -9.352 0.965 1.00 89.38 82 ALA A O 1
ATOM 605 N N . SER A 1 83 ? 3.176 -10.589 -0.890 1.00 90.31 83 SER A N 1
ATOM 606 C CA . SER A 1 83 ? 2.524 -11.794 -0.358 1.00 90.31 83 SER A CA 1
ATOM 607 C C . SER A 1 83 ? 3.328 -12.417 0.784 1.00 90.31 83 SER A C 1
ATOM 609 O O . SER A 1 83 ? 2.760 -12.794 1.805 1.00 90.31 83 SER A O 1
ATOM 611 N N . ASP A 1 84 ? 4.652 -12.473 0.654 1.00 86.12 84 ASP A N 1
ATOM 612 C CA . ASP A 1 84 ? 5.534 -13.000 1.695 1.00 86.12 84 ASP A CA 1
ATOM 613 C C . ASP A 1 84 ? 5.497 -12.115 2.947 1.00 86.12 84 ASP A C 1
ATOM 615 O O . ASP A 1 84 ? 5.459 -12.628 4.065 1.00 86.12 84 ASP A O 1
ATOM 619 N N . ALA A 1 85 ? 5.443 -10.788 2.776 1.00 81.31 85 ALA A N 1
ATOM 620 C CA . ALA A 1 85 ? 5.311 -9.845 3.886 1.00 81.31 85 ALA A CA 1
ATOM 621 C C . ALA A 1 85 ? 4.012 -10.053 4.682 1.00 81.31 85 ALA A C 1
ATOM 623 O O . ALA A 1 85 ? 4.030 -9.961 5.910 1.00 81.31 85 ALA A O 1
ATOM 624 N N . ILE A 1 86 ? 2.915 -10.383 3.994 1.00 84.06 86 ILE A N 1
ATOM 625 C CA . ILE A 1 86 ? 1.639 -10.760 4.611 1.00 84.06 86 ILE A CA 1
ATOM 626 C C . ILE A 1 86 ? 1.788 -12.067 5.406 1.00 84.06 86 ILE A C 1
ATOM 628 O O . ILE A 1 86 ? 1.515 -12.115 6.606 1.00 84.06 86 ILE A O 1
ATOM 632 N N . VAL A 1 87 ? 2.250 -13.138 4.750 1.00 79.31 87 VAL A N 1
ATOM 633 C CA . VAL A 1 87 ? 2.287 -14.488 5.339 1.00 79.31 87 VAL A CA 1
ATOM 634 C C . VAL A 1 87 ? 3.236 -14.562 6.534 1.00 79.31 87 VAL A C 1
ATOM 636 O O . VAL A 1 87 ? 2.900 -15.167 7.554 1.00 79.31 87 VAL A O 1
ATOM 639 N N . ALA A 1 88 ? 4.402 -13.917 6.442 1.00 69.38 88 ALA A N 1
ATOM 640 C CA . ALA A 1 88 ? 5.406 -13.914 7.503 1.00 69.38 88 ALA A CA 1
ATOM 641 C C . ALA A 1 88 ? 4.912 -13.278 8.813 1.00 69.38 88 ALA A C 1
ATOM 643 O O . ALA A 1 88 ? 5.549 -13.460 9.853 1.00 69.38 88 ALA A O 1
ATOM 644 N N . ARG A 1 89 ? 3.820 -12.506 8.773 1.00 67.44 89 ARG A N 1
ATOM 645 C CA . ARG A 1 89 ? 3.320 -11.741 9.919 1.00 67.44 89 ARG A CA 1
ATOM 646 C C . ARG A 1 89 ? 2.047 -12.297 10.519 1.00 67.44 89 ARG A C 1
ATOM 648 O O . ARG A 1 89 ? 1.888 -12.187 11.730 1.00 67.44 89 ARG A O 1
ATOM 655 N N . ASP A 1 90 ? 1.208 -12.941 9.718 1.00 61.19 90 ASP A N 1
ATOM 656 C CA . ASP A 1 90 ? -0.056 -13.456 10.231 1.00 61.19 90 ASP A CA 1
ATOM 657 C C . ASP A 1 90 ? -0.012 -14.911 10.694 1.00 61.19 90 ASP A C 1
ATOM 659 O O . ASP A 1 90 ? -0.902 -15.299 11.440 1.00 61.19 90 ASP A O 1
ATOM 663 N N . ALA A 1 91 ? 0.984 -15.729 10.320 1.00 47.25 91 ALA A N 1
ATOM 664 C CA . ALA A 1 91 ? 1.029 -17.162 10.679 1.00 47.25 91 ALA A CA 1
ATOM 665 C C . ALA A 1 91 ? -0.344 -17.872 10.544 1.00 47.25 91 ALA A C 1
ATOM 667 O O . ALA A 1 91 ? -0.653 -18.820 11.267 1.00 47.25 91 ALA A O 1
ATOM 668 N N . VAL A 1 92 ? -1.187 -17.389 9.627 1.00 44.69 92 VAL A N 1
ATOM 669 C CA . VAL A 1 92 ? -2.505 -17.947 9.357 1.00 44.69 92 VAL A CA 1
ATOM 670 C C . VAL A 1 92 ? -2.260 -19.172 8.494 1.00 44.69 92 VAL A C 1
ATOM 672 O O . VAL A 1 92 ? -1.731 -19.066 7.386 1.00 44.69 92 VAL A O 1
ATOM 675 N N . SER A 1 93 ? -2.617 -20.352 9.005 1.00 39.47 93 SER A N 1
ATOM 676 C CA . SER A 1 93 ? -2.712 -21.547 8.176 1.00 39.47 93 SER A CA 1
ATOM 677 C C . SER A 1 93 ? -3.875 -21.343 7.214 1.00 39.47 93 SER A C 1
ATOM 679 O O . SER A 1 93 ? -5.043 -21.490 7.578 1.00 39.47 93 SER A O 1
ATOM 681 N N . TRP A 1 94 ? -3.563 -20.958 5.986 1.00 38.41 94 TRP A N 1
ATOM 682 C CA . TRP A 1 94 ? -4.544 -20.986 4.923 1.00 38.41 94 TRP A CA 1
ATOM 683 C C . TRP A 1 94 ? -4.714 -22.443 4.482 1.00 38.41 94 TRP A C 1
ATOM 685 O O . TRP A 1 94 ? -3.839 -22.984 3.808 1.00 38.41 94 TRP A O 1
ATOM 695 N N . ASP A 1 95 ? -5.841 -23.071 4.832 1.00 36.59 95 ASP A N 1
ATOM 696 C CA . ASP A 1 95 ? -6.347 -24.237 4.095 1.00 36.59 95 ASP A CA 1
ATOM 697 C C . ASP A 1 95 ? -6.815 -23.734 2.723 1.00 36.59 95 ASP A C 1
ATOM 699 O O . ASP A 1 95 ? -8.002 -23.524 2.468 1.00 36.59 95 ASP A O 1
ATOM 703 N N . VAL A 1 96 ? -5.855 -23.435 1.845 1.00 41.31 96 VAL A N 1
ATOM 704 C CA . VAL A 1 96 ? -6.147 -23.131 0.447 1.00 41.31 96 VAL A CA 1
ATOM 705 C C . VAL A 1 96 ? -6.427 -24.477 -0.218 1.00 41.31 96 VAL A C 1
ATOM 707 O O . VAL A 1 96 ? -5.491 -25.270 -0.351 1.00 41.31 96 VAL A O 1
ATOM 710 N N . PRO A 1 97 ? -7.671 -24.789 -0.633 1.00 39.22 97 PRO A N 1
ATOM 711 C CA . PRO A 1 97 ? -7.891 -25.952 -1.478 1.00 39.22 97 PRO A CA 1
ATOM 712 C C . PRO A 1 97 ? -6.995 -25.803 -2.705 1.00 39.22 97 PRO A C 1
ATOM 714 O O . PRO A 1 97 ? -6.938 -24.717 -3.285 1.00 39.22 97 PRO A O 1
ATOM 717 N N . GLU A 1 98 ? -6.266 -26.871 -3.033 1.00 40.16 98 GLU A N 1
ATOM 718 C CA . GLU A 1 98 ? -5.272 -26.938 -4.105 1.00 40.16 98 GLU A CA 1
ATOM 719 C C . GLU A 1 98 ? -5.715 -26.083 -5.300 1.00 40.16 98 GLU A C 1
ATOM 721 O O . GLU A 1 98 ? -6.685 -26.397 -5.996 1.00 40.16 98 GLU A O 1
ATOM 726 N N . VAL A 1 99 ? -5.072 -24.921 -5.466 1.00 45.69 99 VAL A N 1
ATOM 727 C CA . VAL A 1 99 ? -5.462 -23.968 -6.502 1.00 45.69 99 VAL A CA 1
ATOM 728 C C . VAL A 1 99 ? -5.214 -24.659 -7.828 1.00 45.69 99 VAL A C 1
ATOM 730 O O . VAL A 1 99 ? -4.067 -24.958 -8.164 1.00 45.69 99 VAL A O 1
ATOM 733 N N . ALA A 1 100 ? -6.301 -24.910 -8.560 1.00 40.00 100 ALA A N 1
ATOM 734 C CA . ALA A 1 100 ? -6.279 -25.457 -9.904 1.00 40.00 100 ALA A CA 1
ATOM 735 C C . ALA A 1 100 ? -5.166 -24.756 -10.692 1.00 40.00 100 ALA A C 1
ATOM 737 O O . ALA A 1 100 ? -5.167 -23.527 -10.848 1.00 40.00 100 ALA A O 1
ATOM 738 N N . THR A 1 101 ? -4.161 -25.532 -11.088 1.00 43.84 101 THR A N 1
ATOM 739 C CA . THR A 1 101 ? -2.943 -25.010 -11.702 1.00 43.84 101 THR A CA 1
ATOM 740 C C . THR A 1 101 ? -3.305 -24.208 -12.954 1.00 43.84 101 THR A C 1
ATOM 742 O O . THR A 1 101 ? -4.382 -24.360 -13.527 1.00 43.84 101 THR A O 1
ATOM 745 N N . HIS A 1 102 ? -2.400 -23.367 -13.453 1.00 43.41 102 HIS A N 1
ATOM 746 C CA . HIS A 1 102 ? -2.620 -22.570 -14.672 1.00 43.41 102 HIS A CA 1
ATOM 747 C C . HIS A 1 102 ? -3.100 -23.405 -15.894 1.00 43.41 102 HIS A C 1
ATOM 749 O O . HIS A 1 102 ? -3.656 -22.861 -16.849 1.00 43.41 102 HIS A O 1
ATOM 755 N N . ARG A 1 103 ? -2.922 -24.737 -15.876 1.00 42.94 103 ARG A N 1
ATOM 756 C CA . ARG A 1 103 ? -3.453 -25.669 -16.887 1.00 42.94 103 ARG A CA 1
ATOM 757 C C . ARG A 1 103 ? -4.968 -25.884 -16.817 1.00 42.94 103 ARG A C 1
ATOM 759 O O . ARG A 1 103 ? -5.562 -26.210 -17.842 1.00 42.94 103 ARG A O 1
ATOM 766 N N . ASP A 1 104 ? -5.581 -25.684 -15.659 1.00 42.84 104 ASP A N 1
ATOM 767 C CA . ASP A 1 104 ? -7.005 -25.939 -15.424 1.00 42.84 104 ASP A CA 1
ATOM 768 C C . ASP A 1 104 ? -7.877 -24.742 -15.822 1.00 42.84 104 ASP A C 1
ATOM 770 O O . ASP A 1 104 ? -8.999 -24.911 -16.301 1.00 42.84 104 ASP A O 1
ATOM 774 N N . TRP A 1 105 ? -7.330 -23.527 -15.726 1.00 39.81 105 TRP A N 1
ATOM 775 C CA . TRP A 1 105 ? -7.987 -22.299 -16.187 1.00 39.81 105 TRP A CA 1
ATOM 776 C C . TRP A 1 105 ? -8.115 -22.231 -17.712 1.00 39.81 105 TRP A C 1
ATOM 778 O O . TRP A 1 105 ? -9.109 -21.723 -18.219 1.00 39.81 105 TRP A O 1
ATOM 788 N N . ALA A 1 106 ? -7.158 -22.803 -18.449 1.00 45.03 106 ALA A N 1
ATOM 789 C CA . ALA A 1 106 ? -7.168 -22.822 -19.913 1.00 45.03 106 ALA A CA 1
ATOM 790 C C . ALA A 1 106 ? -8.247 -23.741 -20.525 1.00 45.03 106 ALA A C 1
ATOM 792 O O . ALA A 1 106 ? -8.463 -23.696 -21.733 1.00 45.03 106 ALA A O 1
ATOM 793 N N . ARG A 1 107 ? -8.902 -24.594 -19.720 1.00 46.50 107 ARG A N 1
ATOM 794 C CA . ARG A 1 107 ? -9.930 -25.549 -20.182 1.00 46.50 107 ARG A CA 1
ATOM 795 C C . ARG A 1 107 ? -11.358 -25.154 -19.827 1.00 46.50 107 ARG A C 1
ATOM 797 O O . ARG A 1 107 ? -12.286 -25.851 -20.225 1.00 46.50 107 ARG A O 1
ATOM 804 N N . ARG A 1 108 ? -11.552 -24.087 -19.052 1.00 45.62 108 ARG A N 1
ATOM 805 C CA . ARG A 1 108 ? -12.892 -23.548 -18.821 1.00 45.62 108 ARG A CA 1
ATOM 806 C C . ARG A 1 108 ? -13.216 -22.622 -19.981 1.00 45.62 108 ARG A C 1
ATOM 808 O O . ARG A 1 108 ? -12.412 -21.750 -20.294 1.00 45.62 108 ARG A O 1
ATOM 815 N N . ASP A 1 109 ? -14.377 -22.819 -20.598 1.00 46.12 109 ASP A N 1
ATOM 816 C CA . ASP A 1 109 ? -14.952 -21.874 -21.551 1.00 46.12 109 ASP A CA 1
ATOM 817 C C . ASP A 1 109 ? -15.126 -20.524 -20.848 1.00 46.12 109 ASP A C 1
ATOM 819 O O . ASP A 1 109 ? -16.124 -20.265 -20.175 1.00 46.12 109 ASP A O 1
ATOM 823 N N . VAL A 1 110 ? -14.103 -19.674 -20.939 1.00 49.38 110 VAL A N 1
ATOM 824 C CA . VAL A 1 110 ? -14.178 -18.293 -20.483 1.00 49.38 110 VAL A CA 1
ATOM 825 C C . VAL A 1 110 ? -15.155 -17.601 -21.430 1.00 49.38 110 VAL A C 1
ATOM 827 O O . VAL A 1 110 ? -14.899 -17.583 -22.639 1.00 49.38 110 VAL A O 1
ATOM 830 N N . PRO A 1 111 ? -16.270 -17.032 -20.936 1.00 38.47 111 PRO A N 1
ATOM 831 C CA . PRO A 1 111 ? -17.161 -16.256 -21.779 1.00 38.47 111 PRO A CA 1
ATOM 832 C C . PRO A 1 111 ? -16.340 -15.155 -22.443 1.00 38.47 111 PRO A C 1
ATOM 834 O O . PRO A 1 111 ? -15.749 -14.322 -21.752 1.00 38.47 111 PRO A O 1
ATOM 837 N N . GLN A 1 112 ? -16.268 -15.165 -23.776 1.00 39.62 112 GLN A N 1
ATOM 838 C CA . GLN A 1 112 ? -15.650 -14.073 -24.513 1.00 39.62 112 GLN A CA 1
ATOM 839 C C . GLN A 1 112 ? -16.437 -12.805 -24.180 1.00 39.62 112 GLN A C 1
ATOM 841 O O . GLN A 1 112 ? -17.572 -12.630 -24.623 1.00 39.62 112 GLN A O 1
ATOM 846 N N . TRP A 1 113 ? -15.859 -11.934 -23.354 1.00 41.12 113 TRP A N 1
ATOM 847 C CA . TRP A 1 113 ? -16.403 -10.604 -23.130 1.00 41.12 113 TRP A CA 1
ATOM 848 C C . TRP A 1 113 ? -16.318 -9.859 -24.460 1.00 41.12 113 TRP A C 1
ATOM 850 O O . TRP A 1 113 ? -15.243 -9.456 -24.900 1.00 41.12 113 TRP A O 1
ATOM 860 N N . GLY A 1 114 ? -17.464 -9.761 -25.136 1.00 35.75 114 GLY A N 1
ATOM 861 C CA . GLY A 1 114 ? -17.593 -9.144 -26.445 1.00 35.75 114 GLY A CA 1
ATOM 862 C C . GLY A 1 114 ? -17.019 -7.733 -26.440 1.00 35.75 114 GLY A C 1
ATOM 863 O O . GLY A 1 114 ? -17.537 -6.837 -25.770 1.00 35.75 114 GLY A O 1
ATOM 864 N N . GLY A 1 115 ? -15.954 -7.540 -27.217 1.00 39.09 115 GLY A N 1
ATOM 865 C CA . GLY A 1 115 ? -15.377 -6.235 -27.488 1.00 39.09 115 GLY A CA 1
ATOM 866 C C . GLY A 1 115 ? -16.397 -5.353 -28.199 1.00 39.09 115 GLY A C 1
ATOM 867 O O . GLY A 1 115 ? -16.572 -5.436 -29.413 1.00 39.09 115 GLY A O 1
ATOM 868 N N . ARG A 1 116 ? -17.063 -4.470 -27.454 1.00 43.38 116 ARG A N 1
ATOM 869 C CA . ARG A 1 116 ? -17.660 -3.277 -28.052 1.00 43.38 116 ARG A CA 1
ATOM 870 C C . ARG A 1 116 ? -16.527 -2.297 -28.308 1.00 43.38 116 ARG A C 1
ATOM 872 O O . ARG A 1 116 ? -16.059 -1.626 -27.397 1.00 43.38 116 ARG A O 1
ATOM 879 N N . GLY A 1 117 ? -16.071 -2.283 -29.559 1.00 36.84 117 GLY A N 1
ATOM 880 C CA . GLY A 1 117 ? -15.104 -1.318 -30.058 1.00 36.84 117 GLY A CA 1
ATOM 881 C C . GLY A 1 117 ? -15.533 0.104 -29.710 1.00 36.84 117 GLY A C 1
ATOM 882 O O . GLY A 1 117 ? -16.654 0.523 -30.012 1.00 36.84 117 GLY A O 1
ATOM 883 N N . VAL A 1 118 ? -14.623 0.833 -29.074 1.00 42.22 118 VAL A N 1
ATOM 884 C CA . VAL A 1 118 ? -14.706 2.282 -28.937 1.00 42.22 118 VAL A CA 1
ATOM 885 C C . VAL A 1 118 ? -14.551 2.850 -30.345 1.00 42.22 118 VAL A C 1
ATOM 887 O O . VAL A 1 118 ? -13.469 2.820 -30.927 1.00 42.22 118 VAL A O 1
ATOM 890 N N . A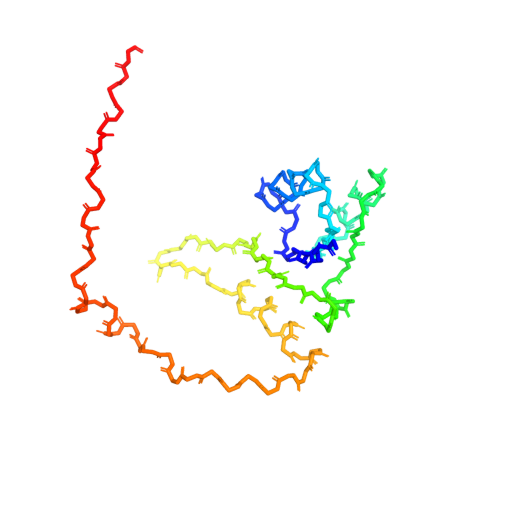RG A 1 119 ? -15.659 3.297 -30.939 1.00 40.09 119 ARG A N 1
ATOM 891 C CA . ARG A 1 119 ? -15.609 4.176 -32.107 1.00 40.09 119 ARG A CA 1
ATOM 892 C C . ARG A 1 119 ? -15.309 5.571 -31.579 1.00 40.09 119 ARG A C 1
ATOM 894 O O . ARG A 1 119 ? -16.139 6.137 -30.876 1.00 40.09 119 ARG A O 1
ATOM 901 N N . ASN A 1 120 ? -14.120 6.075 -31.892 1.00 41.00 120 ASN A N 1
ATOM 902 C CA . ASN A 1 120 ? -13.792 7.482 -31.706 1.00 41.00 120 ASN A CA 1
ATOM 903 C C . ASN A 1 120 ? -14.758 8.306 -32.568 1.00 41.00 120 ASN A C 1
ATOM 905 O O . ASN A 1 120 ? -14.843 8.080 -33.778 1.00 41.00 120 ASN A O 1
ATOM 909 N N . ALA A 1 121 ? -15.506 9.190 -31.915 1.00 50.75 121 ALA A N 1
ATOM 910 C CA . ALA A 1 121 ? -16.211 10.304 -32.532 1.00 50.75 121 ALA A CA 1
ATOM 911 C C . ALA A 1 121 ? -15.347 11.559 -32.385 1.00 50.75 121 ALA A C 1
ATOM 913 O O . ALA A 1 121 ? -14.649 11.652 -31.348 1.00 50.75 121 ALA A O 1
#

pLDDT: mean 78.93, std 22.34, range [35.75, 97.31]

Sequence (121 aa):
MARIHTIGAGVVGAPTDKGFLQHGYDVRFFDADPDRVQGLAAQGLSVDLPHQIALSDAEAVFMSVTALTSASGIDRSHVHVASDAIVARDAVSWDVPEVATHRDWARRDVPQWGGRGVRNA